Protein AF-A0AAJ4N683-F1 (afdb_monomer_lite)

Radius of gyration: 38.41 Å; chains: 1; bounding box: 66×54×121 Å

Sequence (157 aa):
MTSILTNVSAMTALNTLRRTDTQLTDTSQQMSSGLRVAVASDNAAYWSISTSMRSDVGAMETVTDSLGLAMGIVDTAYAAMETVRQSFLEIRNLATTASDMPQPGMKDAIKPTFSLAVGRLQDRREDTASPGPSEGGDAVGVVRGREHDLPRQERSR

Organism: Agrobacterium tumefaciens (NCBI:txid358)

InterPro domains:
  IPR001029 Flagellin, N-terminal domain [PF00669] (4-100)
  IPR001492 Flagellin [PTHR42792] (3-99)

Secondary structure (DSSP, 8-state):
---SS--HHHHHHHHHHHHHHHHHHHHHHHHHH--S--STTT-HHHHHHHHHHHHHHHHHHHHHHHHHHHHHHHHHHHHHHHHHHHHHHHHHHHHHHHHTSPSSSHHHHHHHHHHHHHHHHHHHHHHTT-----TT-TTS-SSS---S---------

pLDDT: mean 75.38, std 19.82, range [38.53, 97.12]

Structure (mmCIF, N/CA/C/O backbone):
data_AF-A0AAJ4N683-F1
#
_entry.id   AF-A0AAJ4N683-F1
#
loop_
_atom_site.group_PDB
_atom_site.id
_atom_site.type_symbol
_atom_site.label_atom_id
_atom_site.label_alt_id
_atom_site.label_comp_id
_atom_site.label_asym_id
_atom_site.label_entity_id
_atom_site.label_seq_id
_atom_site.pdbx_PDB_ins_code
_atom_site.Cartn_x
_atom_site.Cartn_y
_atom_site.Cartn_z
_atom_site.occupancy
_atom_site.B_iso_or_equiv
_atom_site.auth_seq_id
_atom_site.auth_comp_id
_atom_site.auth_asym_id
_atom_site.auth_atom_id
_atom_site.pdbx_PDB_model_num
ATOM 1 N N . MET A 1 1 ? -32.195 -1.289 51.976 1.00 53.34 1 MET A N 1
ATOM 2 C CA . MET A 1 1 ? -31.436 -2.471 52.438 1.00 53.34 1 MET A CA 1
ATOM 3 C C . MET A 1 1 ? -29.970 -2.086 52.531 1.00 53.34 1 MET A C 1
ATOM 5 O O . MET A 1 1 ? -29.331 -1.913 51.504 1.00 53.34 1 MET A O 1
ATOM 9 N N . THR A 1 2 ? -29.463 -1.882 53.742 1.00 58.03 2 THR A N 1
ATOM 10 C CA . THR A 1 2 ? -28.048 -1.610 54.022 1.00 58.03 2 THR A CA 1
ATOM 11 C C . THR A 1 2 ? -27.491 -2.828 54.749 1.00 58.03 2 THR A C 1
ATOM 13 O O . THR A 1 2 ? -27.763 -3.024 55.929 1.00 58.03 2 THR A O 1
ATOM 16 N N . SER A 1 3 ? -26.788 -3.693 54.020 1.00 64.31 3 SER A N 1
ATOM 17 C CA . SER A 1 3 ? -26.015 -4.794 54.599 1.00 64.31 3 SER A CA 1
ATOM 18 C C . SER A 1 3 ? -24.629 -4.263 54.961 1.00 64.31 3 SER A C 1
ATOM 20 O O . SER A 1 3 ? -23.987 -3.632 54.125 1.00 64.31 3 SER A O 1
ATOM 22 N N . ILE A 1 4 ? -24.155 -4.513 56.186 1.00 70.50 4 ILE A N 1
ATOM 23 C CA . ILE A 1 4 ? -22.794 -4.137 56.627 1.00 70.50 4 ILE A CA 1
ATOM 24 C C . ILE A 1 4 ? -21.728 -4.917 55.839 1.00 70.50 4 ILE A C 1
ATOM 26 O O . ILE A 1 4 ? -20.629 -4.423 55.609 1.00 70.50 4 ILE A O 1
ATOM 30 N N . LEU A 1 5 ? -22.068 -6.128 55.393 1.00 77.06 5 LEU A N 1
ATOM 31 C CA . LEU A 1 5 ? -21.147 -7.054 54.732 1.00 77.06 5 LEU A CA 1
ATOM 32 C C . LEU A 1 5 ? -21.165 -6.933 53.202 1.00 77.06 5 LEU A C 1
ATOM 34 O O . LEU A 1 5 ? -20.249 -7.404 52.537 1.00 77.06 5 LEU A O 1
ATOM 38 N N . THR A 1 6 ? -22.207 -6.334 52.621 1.00 79.62 6 THR A N 1
ATOM 39 C CA . THR A 1 6 ? -22.398 -6.283 51.164 1.00 79.62 6 THR A CA 1
ATOM 40 C C . THR A 1 6 ? -22.775 -4.876 50.734 1.00 79.62 6 THR A C 1
ATOM 42 O O . THR A 1 6 ? -23.917 -4.439 50.881 1.00 79.62 6 THR A O 1
ATOM 45 N N . ASN A 1 7 ? -21.796 -4.164 50.175 1.00 87.19 7 ASN A N 1
ATOM 46 C CA . ASN A 1 7 ? -21.980 -2.807 49.686 1.00 87.19 7 ASN A CA 1
ATOM 47 C C . ASN A 1 7 ? -22.292 -2.803 48.179 1.00 87.19 7 ASN A C 1
ATOM 49 O O . ASN A 1 7 ? -21.402 -2.851 47.329 1.00 87.19 7 ASN A O 1
ATOM 53 N N . VAL A 1 8 ? -23.581 -2.723 47.850 1.00 88.94 8 VAL A N 1
ATOM 54 C CA . VAL A 1 8 ? -24.074 -2.711 46.464 1.00 88.94 8 VAL A CA 1
ATOM 55 C C . VAL A 1 8 ? -23.619 -1.467 45.689 1.00 88.94 8 VAL A C 1
ATOM 57 O O . VAL A 1 8 ? -23.345 -1.571 44.491 1.00 88.94 8 VAL A O 1
ATOM 60 N N . SER A 1 9 ? -23.467 -0.307 46.342 1.00 88.69 9 SER A N 1
ATOM 61 C CA . SER A 1 9 ? -22.973 0.899 45.664 1.00 88.69 9 SER A CA 1
ATOM 62 C C . SER A 1 9 ? -21.493 0.770 45.306 1.00 88.69 9 SER A C 1
ATOM 64 O O . SER A 1 9 ? -21.115 1.101 44.184 1.00 88.69 9 SER A O 1
ATOM 66 N N . ALA A 1 10 ? -20.678 0.185 46.190 1.00 89.94 10 ALA A N 1
ATOM 67 C CA . ALA A 1 10 ? -19.274 -0.112 45.904 1.00 89.94 10 ALA A CA 1
ATOM 68 C C . ALA A 1 10 ? -19.111 -1.151 44.780 1.00 89.94 10 ALA A C 1
ATOM 70 O O . ALA A 1 10 ? -18.274 -0.972 43.899 1.00 89.94 10 ALA A O 1
ATOM 71 N N . MET A 1 11 ? -19.937 -2.204 44.749 1.00 93.25 11 MET A N 1
ATOM 72 C CA . MET A 1 11 ? -19.923 -3.183 43.649 1.00 93.25 11 MET A CA 1
ATOM 73 C C . MET A 1 11 ? -20.324 -2.557 42.308 1.00 93.25 11 MET A C 1
ATOM 75 O O . MET A 1 11 ? -19.728 -2.863 41.276 1.00 93.25 11 MET A O 1
ATOM 79 N N . THR A 1 12 ? -21.301 -1.648 42.318 1.00 94.06 12 THR A N 1
ATOM 80 C CA . THR A 1 12 ? -21.726 -0.914 41.118 1.00 94.06 12 THR A CA 1
ATOM 81 C C . THR A 1 12 ? -20.620 0.019 40.630 1.00 94.06 12 THR A C 1
ATOM 83 O O . THR A 1 12 ? -20.289 0.008 39.448 1.00 94.06 12 THR A O 1
ATOM 86 N N . ALA A 1 13 ? -19.990 0.765 41.542 1.00 94.00 13 ALA A N 1
ATOM 87 C CA . ALA A 1 13 ? -18.853 1.622 41.229 1.00 94.00 13 ALA A CA 1
ATOM 88 C C . ALA A 1 13 ? -17.669 0.822 40.662 1.00 94.00 13 ALA A C 1
ATOM 90 O O . ALA A 1 13 ? -17.073 1.239 39.673 1.00 94.00 13 ALA A O 1
ATOM 91 N N . LEU A 1 14 ? -17.371 -0.356 41.222 1.00 94.81 14 LEU A N 1
ATOM 92 C CA . LEU A 1 14 ? -16.324 -1.243 40.711 1.00 94.81 14 LEU A CA 1
ATOM 93 C C . LEU A 1 14 ? -16.645 -1.772 39.306 1.00 94.81 14 LEU A C 1
ATOM 95 O O . LEU A 1 14 ? -15.752 -1.859 38.468 1.00 94.81 14 LEU A O 1
ATOM 99 N N . ASN A 1 15 ? -17.907 -2.110 39.027 1.00 95.62 15 ASN A N 1
ATOM 100 C CA . ASN A 1 15 ? -18.324 -2.521 37.687 1.00 95.62 15 ASN A CA 1
ATOM 101 C C . ASN A 1 15 ? -18.170 -1.376 36.674 1.00 95.62 15 ASN A C 1
ATOM 103 O O . ASN A 1 15 ? -17.674 -1.592 35.571 1.00 95.62 15 ASN A O 1
ATOM 107 N N . THR A 1 16 ? -18.538 -0.151 37.058 1.00 96.19 16 THR A N 1
ATOM 108 C CA . THR A 1 16 ? 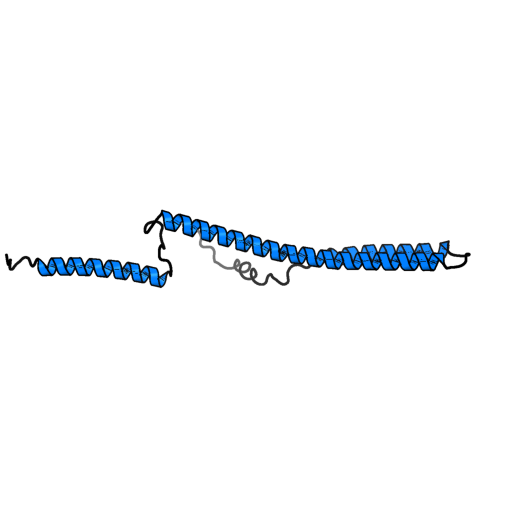-18.309 1.043 36.235 1.00 96.19 16 THR A CA 1
ATOM 109 C C . THR A 1 16 ? -16.820 1.277 36.002 1.00 96.19 16 THR A C 1
ATOM 111 O O . THR A 1 16 ? -16.420 1.454 34.858 1.00 96.19 16 THR A O 1
ATOM 114 N N . LEU A 1 17 ? -15.988 1.202 37.048 1.00 96.38 17 LEU A N 1
ATOM 115 C CA . LEU A 1 17 ? -14.541 1.385 36.934 1.00 96.38 17 LEU A CA 1
ATOM 116 C C . LEU A 1 17 ? -13.917 0.368 35.975 1.00 96.38 17 LEU A C 1
ATOM 118 O O . LEU A 1 17 ? -13.162 0.758 35.093 1.00 96.38 17 LEU A O 1
ATOM 122 N N . ARG A 1 18 ? -14.278 -0.916 36.095 1.00 97.06 18 ARG A N 1
ATOM 123 C CA . ARG A 1 18 ? -13.808 -1.966 35.177 1.00 97.06 18 ARG A CA 1
ATOM 124 C C . ARG A 1 18 ? -14.207 -1.685 33.730 1.00 97.06 18 ARG A C 1
ATOM 126 O O . ARG A 1 18 ? -13.395 -1.880 32.837 1.00 97.06 18 ARG A O 1
ATOM 133 N N . ARG A 1 19 ? -15.428 -1.195 33.488 1.00 97.00 19 ARG A N 1
ATOM 134 C CA . ARG A 1 19 ? -15.871 -0.811 32.135 1.00 97.00 19 ARG A CA 1
ATOM 135 C C . ARG A 1 19 ? -15.083 0.383 31.596 1.00 97.00 19 ARG A C 1
ATOM 137 O O . ARG A 1 19 ? -14.678 0.355 30.437 1.00 97.00 19 ARG A O 1
ATOM 144 N N . THR A 1 20 ? -14.833 1.400 32.418 1.00 96.88 20 THR A N 1
ATOM 145 C CA . THR A 1 20 ? -14.010 2.555 32.026 1.00 96.88 20 THR A CA 1
ATOM 146 C C . THR A 1 20 ? -12.572 2.141 31.719 1.00 96.88 20 THR A C 1
ATOM 148 O O . THR A 1 20 ? -12.017 2.586 30.722 1.00 96.88 20 THR A O 1
ATOM 151 N N . ASP A 1 21 ? -11.990 1.256 32.525 1.00 97.12 21 ASP A N 1
ATOM 152 C CA . ASP A 1 21 ? -10.633 0.735 32.332 1.00 97.12 21 ASP A CA 1
ATOM 153 C C . ASP A 1 21 ? -10.496 -0.044 31.011 1.00 97.12 21 ASP A C 1
ATOM 155 O O . ASP A 1 21 ? -9.566 0.189 30.235 1.00 97.12 21 ASP A O 1
ATOM 159 N N . THR A 1 22 ? -11.492 -0.879 30.679 1.00 95.50 22 THR A N 1
ATOM 160 C CA . THR A 1 22 ? -11.536 -1.557 29.372 1.00 95.50 22 THR A CA 1
ATOM 161 C C . THR A 1 22 ? -11.648 -0.567 28.209 1.00 95.50 22 THR A C 1
ATOM 163 O O . THR A 1 22 ? -10.889 -0.664 27.252 1.00 95.50 22 THR A O 1
ATOM 166 N N . GLN A 1 23 ? -12.510 0.453 28.314 1.00 94.31 23 GLN A N 1
ATOM 167 C CA . GLN A 1 23 ? -12.664 1.470 27.263 1.00 94.31 23 GLN A CA 1
ATOM 168 C C . GLN A 1 23 ? -11.404 2.324 27.077 1.00 94.31 23 GLN A C 1
ATOM 170 O O . GLN A 1 23 ? -11.068 2.706 25.953 1.00 94.31 23 GLN A O 1
ATOM 175 N N . LEU A 1 24 ? -10.700 2.630 28.170 1.00 96.06 24 LEU A N 1
ATOM 176 C CA . LEU A 1 24 ? -9.437 3.358 28.129 1.00 96.06 24 LEU A CA 1
ATOM 177 C C . LEU A 1 24 ? -8.352 2.528 27.438 1.00 96.06 24 LEU A C 1
ATOM 179 O O . LEU A 1 24 ? -7.609 3.064 26.619 1.00 96.06 24 LEU A O 1
ATOM 183 N N . THR A 1 25 ? -8.294 1.228 27.730 1.00 94.06 25 THR A N 1
ATOM 184 C CA . THR A 1 25 ? -7.356 0.298 27.091 1.00 94.06 25 THR A CA 1
ATOM 185 C C . THR A 1 25 ? -7.593 0.225 25.581 1.00 94.06 25 THR A C 1
ATOM 187 O O . THR A 1 25 ? -6.645 0.390 24.813 1.00 94.06 25 THR A O 1
ATOM 190 N N . ASP A 1 26 ? -8.847 0.080 25.143 1.00 91.56 26 ASP A N 1
ATOM 191 C CA . ASP A 1 26 ? -9.202 0.046 23.717 1.00 91.56 26 ASP A CA 1
ATOM 192 C C . ASP A 1 26 ? -8.850 1.367 23.017 1.00 91.56 26 ASP A C 1
ATOM 194 O O . ASP A 1 26 ? -8.245 1.383 21.944 1.00 91.56 26 ASP A O 1
ATOM 198 N N . THR A 1 27 ? -9.165 2.500 23.653 1.00 93.19 27 THR A N 1
ATOM 199 C CA . THR A 1 27 ? -8.840 3.832 23.118 1.00 93.19 27 THR A CA 1
ATOM 200 C C . THR A 1 27 ? -7.328 4.040 23.029 1.00 93.19 27 THR A C 1
ATOM 202 O O . THR A 1 27 ? -6.834 4.573 22.038 1.00 93.19 27 THR A O 1
ATOM 205 N N . SER A 1 28 ? -6.572 3.588 24.032 1.00 93.94 28 SER A N 1
ATOM 206 C CA . SER A 1 28 ? -5.109 3.654 24.033 1.00 93.94 28 SER A CA 1
ATOM 207 C C . SER A 1 28 ? -4.502 2.796 22.918 1.00 93.94 28 SER A C 1
ATOM 209 O O . SER A 1 28 ? -3.585 3.251 22.235 1.00 93.94 28 SER A O 1
ATOM 211 N N . GLN A 1 29 ? -5.052 1.606 22.653 1.00 92.75 29 GLN A N 1
ATOM 212 C CA . GLN A 1 29 ? -4.632 0.763 21.528 1.00 92.75 29 GLN A CA 1
ATOM 213 C C . GLN A 1 29 ? -4.935 1.408 20.171 1.00 92.75 29 GLN A C 1
ATOM 215 O O . GLN A 1 29 ? -4.083 1.397 19.279 1.00 92.75 29 GLN A O 1
ATOM 220 N N . GLN A 1 30 ? -6.110 2.021 20.008 1.00 91.81 30 GLN A N 1
ATOM 221 C CA . GLN A 1 30 ? -6.449 2.765 18.790 1.00 91.81 30 GLN A CA 1
ATOM 222 C C . GLN A 1 30 ? -5.547 3.992 18.612 1.00 91.81 30 GLN A C 1
ATOM 224 O O . GLN A 1 30 ? -5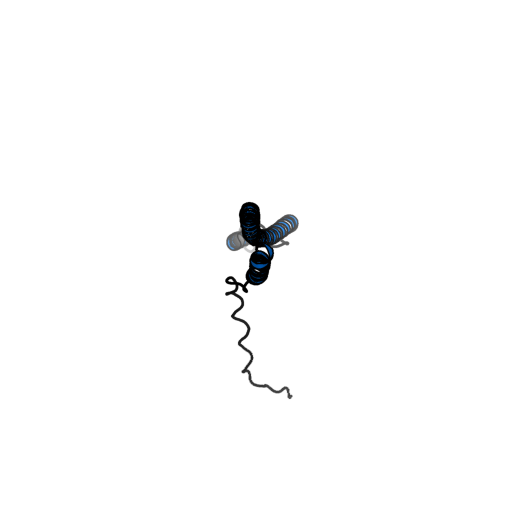.095 4.260 17.503 1.00 91.81 30 GLN A O 1
ATOM 229 N N . MET A 1 31 ? -5.220 4.701 19.696 1.00 94.06 31 MET A N 1
ATOM 230 C CA . MET A 1 31 ? -4.288 5.831 19.668 1.00 94.06 31 MET A CA 1
ATOM 231 C C . MET A 1 31 ? -2.865 5.388 19.302 1.00 94.06 31 MET A C 1
ATOM 233 O O . MET A 1 31 ? -2.211 6.046 18.500 1.00 94.06 31 MET A O 1
ATOM 237 N N . SER A 1 32 ? -2.393 4.265 19.851 1.00 95.12 32 SER A N 1
ATOM 238 C CA . SER A 1 32 ? -1.050 3.743 19.576 1.00 95.12 32 SER A CA 1
ATOM 239 C C . SER A 1 32 ? -0.913 3.161 18.170 1.00 95.12 32 SER A C 1
ATOM 241 O O . SER A 1 32 ? 0.165 3.241 17.590 1.00 95.12 32 SER A O 1
ATOM 243 N N . SER A 1 33 ? -1.965 2.536 17.637 1.00 92.12 33 SER A N 1
ATOM 244 C CA . SER A 1 33 ? -1.947 1.932 16.297 1.00 92.12 33 SER A CA 1
ATOM 245 C C . SER A 1 33 ? -2.376 2.902 15.195 1.00 92.12 33 SER A C 1
ATOM 247 O O . SER A 1 33 ? -2.101 2.656 14.023 1.00 92.12 33 SER A O 1
ATOM 249 N N . GLY A 1 34 ? -3.092 3.973 15.547 1.00 93.06 34 GLY A N 1
ATOM 250 C CA . GLY A 1 34 ? -3.773 4.858 14.601 1.00 93.06 34 GLY A CA 1
ATOM 251 C C . GLY A 1 34 ? -4.949 4.196 13.870 1.00 93.06 34 GLY A C 1
ATOM 252 O O . GLY A 1 34 ? -5.552 4.810 12.989 1.00 93.06 34 GLY A O 1
ATOM 253 N N . LEU A 1 35 ? -5.287 2.946 14.202 1.00 90.12 35 LEU A N 1
ATOM 254 C CA . LEU A 1 35 ? -6.310 2.156 13.528 1.00 90.12 35 LEU A CA 1
ATOM 255 C C . LEU A 1 35 ? -7.532 2.016 14.430 1.00 90.12 35 LEU A C 1
ATOM 257 O O . LEU A 1 35 ? -7.448 1.506 15.541 1.00 90.12 35 LEU A O 1
ATOM 261 N N . ARG A 1 36 ? -8.704 2.393 13.911 1.00 87.88 36 ARG A N 1
ATOM 262 C CA . ARG A 1 36 ? -9.989 2.159 14.595 1.00 87.88 36 ARG A CA 1
ATOM 263 C C . ARG A 1 36 ? -10.341 0.667 14.705 1.00 87.88 36 ARG A C 1
ATOM 265 O O . ARG A 1 36 ? -11.078 0.281 15.601 1.00 87.88 36 ARG A O 1
ATOM 272 N N . VAL A 1 37 ? -9.866 -0.149 13.762 1.00 88.00 37 VAL A N 1
ATOM 273 C CA . VAL A 1 37 ? -10.060 -1.607 13.709 1.00 88.00 37 VAL A CA 1
ATOM 274 C C . VAL A 1 37 ? -8.692 -2.216 13.428 1.00 88.00 37 VAL A C 1
ATOM 276 O O . VAL A 1 37 ? -8.227 -2.186 12.286 1.00 88.00 37 VAL A O 1
ATOM 279 N N . ALA A 1 38 ? -8.024 -2.695 14.475 1.00 85.88 38 ALA A N 1
ATOM 280 C CA . ALA A 1 38 ? -6.670 -3.231 14.362 1.00 85.88 38 ALA A CA 1
ATOM 281 C C . ALA A 1 38 ? -6.701 -4.728 14.031 1.00 85.88 38 ALA A C 1
ATOM 283 O O . ALA A 1 38 ? -5.949 -5.197 13.173 1.00 85.88 38 ALA A O 1
ATOM 284 N N . VAL A 1 39 ? -7.615 -5.468 14.664 1.00 87.56 39 VAL A N 1
ATOM 285 C CA . VAL A 1 39 ? -7.724 -6.924 14.535 1.00 87.56 39 VAL A CA 1
ATOM 286 C C . VAL A 1 39 ? -9.092 -7.349 14.004 1.00 87.56 39 VAL A C 1
ATOM 288 O O . VAL A 1 39 ? -10.094 -6.646 14.136 1.00 87.56 39 VAL A O 1
ATOM 291 N N . ALA A 1 40 ? -9.146 -8.539 13.399 1.00 87.75 40 ALA A N 1
ATOM 292 C CA . ALA A 1 40 ? -10.381 -9.088 12.837 1.00 87.75 40 ALA A CA 1
ATOM 293 C C . ALA A 1 40 ? -11.477 -9.318 13.896 1.00 87.75 40 ALA A C 1
ATOM 295 O O . ALA A 1 40 ? -12.660 -9.318 13.555 1.00 87.75 40 ALA A O 1
ATOM 296 N N . SER A 1 41 ? -11.098 -9.485 15.169 1.00 88.31 41 SER A N 1
ATOM 297 C CA . SER A 1 41 ? -12.036 -9.632 16.287 1.00 88.31 41 SER A CA 1
ATOM 298 C C . SER A 1 41 ? -12.800 -8.351 16.618 1.00 88.31 41 SER A C 1
ATOM 300 O O . SER A 1 41 ? -13.915 -8.453 17.121 1.00 88.31 41 SER A O 1
ATOM 302 N N . ASP A 1 42 ? -12.254 -7.169 16.312 1.00 85.62 42 ASP A N 1
ATOM 303 C CA . ASP A 1 42 ? -12.921 -5.891 16.602 1.00 85.62 42 ASP A CA 1
ATOM 304 C C . ASP A 1 42 ? -14.088 -5.672 15.633 1.00 85.62 42 ASP A C 1
ATOM 306 O O . ASP A 1 42 ? -15.182 -5.256 16.018 1.00 85.62 42 ASP A O 1
ATOM 310 N N . ASN A 1 43 ? -13.856 -5.963 14.347 1.00 87.12 43 ASN A N 1
ATOM 311 C CA . ASN A 1 43 ? -14.883 -5.958 13.314 1.00 87.12 43 ASN A CA 1
ATOM 312 C C . ASN A 1 43 ? -14.411 -6.672 12.036 1.00 87.12 43 ASN A C 1
ATOM 314 O O . ASN A 1 43 ? -13.729 -6.075 11.202 1.00 87.12 43 ASN A O 1
ATOM 318 N N . ALA A 1 44 ? -14.826 -7.923 11.834 1.00 89.62 44 ALA A N 1
ATOM 319 C CA . ALA A 1 44 ? -14.385 -8.727 10.691 1.00 89.62 44 ALA A CA 1
ATOM 320 C C . ALA A 1 44 ? -14.750 -8.118 9.320 1.00 89.62 44 ALA A C 1
ATOM 322 O O . ALA A 1 44 ? -13.977 -8.232 8.366 1.00 89.62 44 ALA A O 1
ATOM 323 N N . ALA A 1 45 ? -15.894 -7.434 9.208 1.00 91.94 45 ALA A N 1
ATOM 324 C CA . ALA A 1 45 ? -16.325 -6.813 7.956 1.00 91.94 45 ALA A CA 1
ATOM 325 C C . ALA A 1 45 ? -15.452 -5.599 7.598 1.00 91.94 45 ALA A C 1
ATOM 327 O O . ALA A 1 45 ? -14.893 -5.535 6.507 1.00 91.94 45 ALA A O 1
ATOM 328 N N . TYR A 1 46 ? -15.256 -4.660 8.529 1.00 90.88 46 TYR A N 1
ATOM 329 C CA . TYR A 1 46 ? -14.383 -3.506 8.273 1.00 90.88 46 TYR A CA 1
ATOM 330 C C . TYR A 1 46 ? -12.909 -3.903 8.167 1.00 90.88 46 TYR A C 1
ATOM 332 O O . TYR A 1 46 ? -12.173 -3.322 7.367 1.00 90.88 46 TYR A O 1
ATOM 340 N N . TRP A 1 47 ? -12.469 -4.903 8.933 1.00 93.88 47 TRP A N 1
ATOM 341 C CA . TRP A 1 47 ? -11.109 -5.418 8.836 1.00 93.88 47 TRP A CA 1
ATOM 342 C C . TRP A 1 47 ? -10.853 -6.048 7.462 1.00 93.88 47 TRP A C 1
ATOM 344 O O . TRP A 1 47 ? -9.881 -5.684 6.813 1.00 93.88 47 TRP A O 1
ATOM 354 N N . SER A 1 48 ? -11.745 -6.908 6.958 1.00 92.75 48 SER A N 1
ATOM 355 C CA . SER A 1 48 ? -11.575 -7.536 5.635 1.00 92.75 48 SER A CA 1
ATOM 356 C C . SER A 1 48 ? -11.576 -6.522 4.488 1.00 92.75 48 SER A C 1
ATOM 358 O O . SER A 1 48 ? -10.695 -6.586 3.632 1.00 92.75 48 SER A O 1
ATOM 360 N N . ILE A 1 49 ? -12.483 -5.537 4.504 1.00 90.19 49 ILE A N 1
ATOM 361 C CA . ILE A 1 49 ? -12.508 -4.463 3.497 1.00 90.19 49 ILE A CA 1
ATOM 362 C C . ILE A 1 49 ? -11.225 -3.628 3.568 1.00 90.19 49 ILE A C 1
ATOM 364 O O . ILE A 1 49 ? -10.567 -3.428 2.553 1.00 90.19 49 ILE A O 1
ATOM 368 N N . SER A 1 50 ? -10.822 -3.171 4.760 1.00 92.00 50 SER A N 1
ATOM 369 C CA . SER A 1 50 ? -9.610 -2.349 4.912 1.00 92.00 50 SER A CA 1
ATOM 370 C C . SER A 1 50 ? -8.323 -3.106 4.575 1.00 92.00 50 SER A C 1
ATOM 372 O O . SER A 1 50 ? -7.373 -2.515 4.064 1.00 92.00 50 SER A O 1
ATOM 374 N N . THR A 1 51 ? -8.277 -4.413 4.829 1.00 92.50 51 THR A N 1
ATOM 375 C CA . THR A 1 51 ? -7.164 -5.280 4.432 1.00 92.50 51 THR A CA 1
ATOM 376 C C . THR A 1 51 ? -7.128 -5.488 2.922 1.00 92.50 51 THR A C 1
ATOM 378 O O . THR A 1 51 ? -6.053 -5.345 2.344 1.00 92.50 51 THR A O 1
ATOM 381 N N . SER A 1 52 ? -8.275 -5.722 2.270 1.00 94.44 52 SER A N 1
ATOM 382 C CA . SER A 1 52 ? -8.352 -5.761 0.80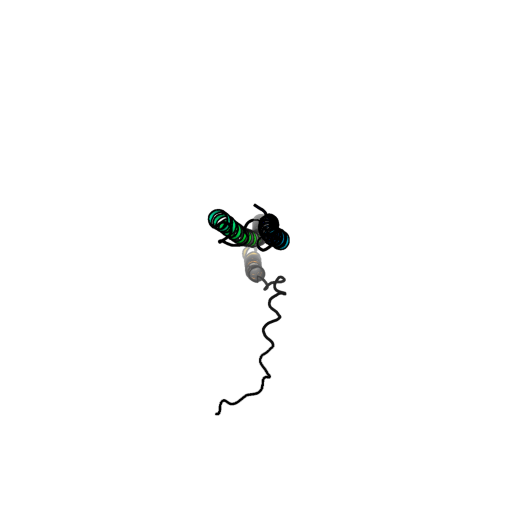2 1.00 94.44 52 SER A CA 1
ATOM 383 C C . SER A 1 52 ? -7.877 -4.441 0.202 1.00 94.44 52 SER A C 1
ATOM 385 O O . SER A 1 52 ? -6.981 -4.443 -0.628 1.00 94.44 52 SER A O 1
ATOM 387 N N . MET A 1 53 ? -8.373 -3.306 0.706 1.00 94.25 53 MET A N 1
ATOM 388 C CA . MET A 1 53 ? -7.956 -1.985 0.230 1.00 94.25 53 MET A CA 1
ATOM 389 C C . MET A 1 53 ? -6.453 -1.738 0.415 1.00 94.25 53 MET A C 1
ATOM 391 O O . MET A 1 53 ? -5.817 -1.185 -0.474 1.00 94.25 53 MET A O 1
ATOM 395 N N . ARG A 1 54 ? -5.850 -2.155 1.540 1.00 92.56 54 ARG A N 1
ATOM 396 C CA . ARG A 1 54 ? -4.387 -2.075 1.726 1.00 92.56 54 ARG A CA 1
ATOM 397 C C . ARG A 1 54 ? -3.629 -2.945 0.727 1.00 92.56 54 ARG A C 1
ATOM 399 O O . ARG A 1 54 ? -2.601 -2.508 0.220 1.00 92.56 54 ARG A O 1
ATOM 406 N N . SER A 1 55 ? -4.130 -4.147 0.445 1.00 95.38 55 SER A N 1
ATOM 407 C CA . SER A 1 55 ? -3.557 -5.024 -0.580 1.00 95.38 55 SER A CA 1
ATOM 408 C C . SER A 1 55 ? -3.639 -4.384 -1.966 1.00 95.38 55 SER A C 1
ATOM 410 O O . SER A 1 55 ? -2.655 -4.397 -2.701 1.00 95.38 55 SER A O 1
ATOM 412 N N . ASP A 1 56 ? -4.780 -3.780 -2.301 1.00 95.31 56 ASP A N 1
ATOM 413 C CA . ASP A 1 56 ? -4.988 -3.090 -3.574 1.00 95.31 56 ASP A CA 1
ATOM 414 C C . ASP A 1 56 ? -4.038 -1.893 -3.713 1.00 95.31 56 ASP A C 1
ATOM 416 O O . ASP A 1 56 ? -3.427 -1.712 -4.763 1.00 95.31 56 ASP A O 1
ATOM 420 N N . VAL A 1 57 ? -3.835 -1.114 -2.644 1.00 95.25 57 VAL A N 1
ATOM 421 C CA . VAL A 1 57 ? -2.865 -0.005 -2.628 1.00 95.25 57 VAL A CA 1
ATOM 422 C C . VAL A 1 57 ? -1.437 -0.504 -2.872 1.00 95.25 57 VAL A C 1
ATOM 424 O O . VAL A 1 57 ? -0.747 0.066 -3.714 1.00 95.25 57 VAL A O 1
ATOM 427 N N . GLY A 1 58 ? -1.002 -1.586 -2.217 1.00 94.81 58 GLY A N 1
ATOM 428 C CA . GLY A 1 58 ? 0.333 -2.157 -2.455 1.00 94.81 58 GLY A CA 1
ATOM 429 C C . GLY A 1 58 ? 0.513 -2.703 -3.879 1.00 94.81 58 GLY A C 1
ATOM 430 O O . GLY A 1 58 ? 1.573 -2.551 -4.492 1.00 94.81 58 GLY A O 1
ATOM 431 N N . ALA A 1 59 ? -0.542 -3.285 -4.457 1.00 95.06 59 ALA A N 1
ATOM 432 C CA . ALA A 1 59 ? -0.534 -3.700 -5.857 1.00 95.06 59 ALA A CA 1
ATOM 433 C C . ALA A 1 59 ? -0.428 -2.492 -6.807 1.00 95.06 59 ALA A C 1
ATOM 435 O O . ALA A 1 59 ? 0.348 -2.528 -7.760 1.00 95.06 59 ALA A O 1
ATOM 436 N N . MET A 1 60 ? -1.156 -1.404 -6.536 1.00 95.44 60 MET A N 1
ATOM 437 C CA . MET A 1 60 ? -1.084 -0.165 -7.321 1.00 95.44 60 MET A CA 1
ATOM 438 C C . MET A 1 60 ? 0.283 0.520 -7.226 1.00 95.44 60 MET A C 1
ATOM 440 O O . MET A 1 60 ? 0.753 1.067 -8.223 1.00 95.44 60 MET A O 1
ATOM 444 N N . GLU A 1 61 ? 0.949 0.466 -6.073 1.00 95.38 61 GLU A N 1
ATOM 445 C CA . GLU A 1 61 ? 2.323 0.958 -5.913 1.00 95.38 61 GLU A CA 1
ATOM 446 C C . GLU A 1 61 ? 3.290 0.187 -6.821 1.00 95.38 61 GLU A C 1
ATOM 448 O O . GLU A 1 61 ? 4.043 0.791 -7.583 1.00 95.38 61 GLU A O 1
ATOM 453 N N . THR A 1 62 ? 3.173 -1.144 -6.846 1.00 94.75 62 THR A N 1
ATOM 454 C CA . THR A 1 62 ? 3.969 -2.007 -7.735 1.00 94.75 62 THR A CA 1
ATOM 455 C C . THR A 1 62 ? 3.707 -1.701 -9.215 1.00 94.75 62 THR A C 1
ATOM 457 O O . THR A 1 62 ? 4.633 -1.626 -10.021 1.00 94.75 62 THR A O 1
ATOM 460 N N . VAL A 1 63 ? 2.442 -1.487 -9.594 1.00 94.00 63 VAL A N 1
ATOM 461 C CA . VAL A 1 63 ? 2.086 -1.073 -10.961 1.00 94.00 63 VAL A CA 1
ATOM 462 C C . VAL A 1 63 ? 2.698 0.289 -11.288 1.00 94.00 63 VAL A C 1
ATOM 464 O O . VAL A 1 63 ? 3.236 0.468 -12.378 1.00 94.00 63 VAL A O 1
ATOM 467 N N . THR A 1 64 ? 2.668 1.233 -10.351 1.00 94.62 64 THR A N 1
ATOM 468 C CA . THR A 1 64 ? 3.238 2.573 -10.540 1.00 94.62 64 THR A CA 1
ATOM 469 C C . THR A 1 64 ? 4.751 2.519 -10.750 1.00 94.62 64 THR A C 1
ATOM 471 O O . THR A 1 64 ? 5.253 3.171 -11.663 1.00 94.62 64 THR A O 1
ATOM 474 N N . ASP A 1 65 ? 5.466 1.696 -9.984 1.00 93.56 65 ASP A N 1
ATOM 475 C CA . ASP A 1 65 ? 6.903 1.462 -10.174 1.00 93.56 65 ASP A CA 1
ATOM 476 C C . ASP A 1 65 ? 7.198 0.854 -11.558 1.00 93.56 65 ASP A C 1
ATOM 478 O O . ASP A 1 65 ? 8.031 1.358 -12.315 1.00 93.56 65 ASP A O 1
ATOM 482 N N . SER A 1 66 ? 6.416 -0.153 -11.968 1.00 92.88 66 SER A N 1
ATOM 483 C CA . SER A 1 66 ? 6.551 -0.758 -13.300 1.00 92.88 66 SER A CA 1
ATOM 484 C C . SER A 1 66 ? 6.282 0.231 -14.443 1.00 92.88 66 SER A C 1
ATOM 486 O O . SER A 1 66 ? 6.954 0.179 -15.474 1.00 92.88 66 SER A O 1
ATOM 488 N N . LEU A 1 67 ? 5.345 1.169 -14.258 1.00 93.50 67 LEU A N 1
ATOM 489 C CA . LEU A 1 67 ? 5.090 2.256 -15.203 1.00 93.50 67 LEU A CA 1
ATOM 490 C C . LEU A 1 67 ? 6.254 3.251 -15.235 1.00 93.50 67 LEU A C 1
ATOM 492 O O . LEU A 1 67 ? 6.624 3.695 -16.318 1.00 93.50 67 LEU A O 1
ATOM 496 N N . GLY A 1 68 ? 6.859 3.565 -14.087 1.00 92.94 68 GLY A N 1
ATOM 497 C CA . GLY A 1 68 ? 8.079 4.372 -14.000 1.00 92.94 68 GLY A CA 1
ATOM 498 C C . GLY A 1 68 ? 9.223 3.778 -14.822 1.00 92.94 68 GLY A C 1
ATOM 499 O O . GLY A 1 68 ? 9.814 4.461 -15.661 1.00 92.94 68 GLY A O 1
ATOM 500 N N . LEU A 1 69 ? 9.468 2.477 -14.657 1.00 92.38 69 LEU A N 1
ATOM 501 C CA . LEU A 1 69 ? 10.454 1.745 -15.449 1.00 92.38 69 LEU A CA 1
ATOM 502 C C . LEU A 1 69 ? 10.099 1.736 -16.944 1.00 92.38 69 LEU A C 1
ATOM 504 O O . LEU A 1 69 ? 10.960 1.990 -17.788 1.00 92.38 69 LEU A O 1
ATOM 508 N N . ALA A 1 70 ? 8.835 1.471 -17.284 1.00 91.00 70 ALA A N 1
ATOM 509 C CA . ALA A 1 70 ? 8.372 1.456 -18.668 1.00 91.00 70 ALA A CA 1
ATOM 510 C C . ALA A 1 70 ? 8.536 2.822 -19.350 1.00 91.00 70 ALA A C 1
ATOM 512 O O . ALA A 1 70 ? 8.946 2.869 -20.508 1.00 91.00 70 ALA A O 1
ATOM 513 N N . MET A 1 71 ? 8.278 3.927 -18.643 1.00 91.69 71 MET A N 1
ATOM 514 C CA . MET A 1 71 ? 8.528 5.276 -19.159 1.00 91.69 71 MET A CA 1
ATOM 515 C C . MET A 1 71 ? 10.010 5.483 -19.487 1.00 91.69 71 MET A C 1
ATOM 517 O O . MET A 1 71 ? 10.318 5.931 -20.586 1.00 91.69 71 MET A O 1
ATOM 521 N N . GLY A 1 72 ? 10.931 5.052 -18.618 1.00 89.56 72 GLY A N 1
ATOM 522 C CA . GLY A 1 72 ? 12.368 5.114 -18.910 1.00 89.56 72 GLY A CA 1
ATOM 523 C C . GLY A 1 72 ? 12.776 4.288 -20.140 1.00 89.56 72 GLY A C 1
ATOM 524 O O . GLY A 1 72 ? 13.586 4.727 -20.960 1.00 89.56 72 GLY A O 1
ATOM 525 N N . ILE A 1 73 ? 12.177 3.108 -20.331 1.00 87.94 73 ILE A N 1
ATOM 526 C CA . ILE A 1 73 ? 12.388 2.295 -21.541 1.00 87.94 73 ILE A CA 1
ATOM 527 C C . ILE A 1 73 ? 11.853 3.015 -22.790 1.00 87.94 73 ILE A C 1
ATOM 529 O O . ILE A 1 73 ? 12.495 3.003 -23.838 1.00 87.94 73 ILE A O 1
ATOM 533 N N . VAL A 1 74 ? 10.694 3.668 -22.701 1.00 92.12 74 VAL A N 1
ATOM 534 C CA . VAL A 1 74 ? 10.132 4.431 -23.825 1.00 92.12 74 VAL A CA 1
ATOM 535 C C . VAL A 1 74 ? 10.994 5.652 -24.154 1.00 92.12 74 VAL A C 1
ATOM 537 O O . VAL A 1 74 ? 11.253 5.896 -25.332 1.00 92.12 74 VAL A O 1
ATOM 540 N N . ASP A 1 75 ? 11.502 6.372 -23.154 1.00 90.06 75 ASP A N 1
ATOM 541 C CA . ASP A 1 75 ? 12.386 7.526 -23.355 1.00 90.06 75 ASP A CA 1
ATOM 542 C C . ASP A 1 75 ? 13.705 7.123 -24.027 1.00 90.06 75 ASP A C 1
ATOM 544 O O . ASP A 1 75 ? 14.149 7.763 -24.985 1.00 90.06 75 ASP A O 1
ATOM 548 N N . THR A 1 76 ? 14.314 6.019 -23.584 1.00 88.75 76 THR A N 1
ATOM 549 C CA . THR A 1 76 ? 15.527 5.480 -24.224 1.00 88.75 76 THR A CA 1
ATOM 550 C C . THR A 1 76 ? 15.258 5.009 -25.653 1.00 88.75 76 THR A C 1
ATOM 552 O O . THR A 1 76 ? 16.045 5.306 -26.555 1.00 88.75 76 THR A O 1
ATOM 555 N N . ALA A 1 77 ? 14.121 4.355 -25.906 1.00 89.12 77 ALA A N 1
ATOM 556 C CA . ALA A 1 77 ? 13.707 3.986 -27.257 1.00 89.12 77 ALA A CA 1
ATOM 557 C C . ALA A 1 77 ? 13.484 5.221 -28.147 1.00 89.12 77 ALA A C 1
ATOM 559 O O . ALA A 1 77 ? 13.876 5.219 -29.315 1.00 89.12 77 ALA A O 1
ATOM 560 N N . TYR A 1 78 ? 12.907 6.296 -27.605 1.00 91.50 78 TYR A N 1
ATOM 561 C CA . TYR A 1 78 ? 12.713 7.550 -28.328 1.00 91.50 78 TYR A CA 1
ATOM 562 C C . TYR A 1 78 ? 14.050 8.212 -28.683 1.00 91.50 78 TYR A C 1
ATOM 564 O O . TYR A 1 78 ? 14.261 8.604 -29.833 1.00 91.50 78 TYR A O 1
ATOM 572 N N . ALA A 1 79 ? 14.992 8.259 -27.737 1.00 90.50 79 ALA A N 1
ATOM 573 C CA . ALA A 1 79 ? 16.348 8.738 -27.988 1.00 90.50 79 ALA A CA 1
ATOM 574 C C . ALA A 1 79 ? 17.049 7.909 -29.080 1.00 90.50 79 ALA A C 1
ATOM 576 O O . ALA A 1 79 ? 17.638 8.472 -30.004 1.00 90.50 79 ALA A O 1
ATOM 577 N N . ALA A 1 80 ? 16.926 6.579 -29.042 1.00 86.62 80 ALA A N 1
ATOM 578 C CA . ALA A 1 80 ? 17.466 5.704 -30.079 1.00 86.62 80 ALA A CA 1
ATOM 579 C C . ALA A 1 80 ? 16.831 5.980 -31.456 1.00 86.62 80 ALA A C 1
ATOM 581 O O . ALA A 1 80 ? 17.543 6.098 -32.456 1.00 86.62 80 ALA A O 1
ATOM 582 N N . MET A 1 81 ? 15.510 6.158 -31.527 1.00 91.06 81 MET A N 1
ATOM 583 C CA . MET A 1 81 ? 14.807 6.490 -32.774 1.00 91.06 81 MET A CA 1
ATOM 584 C C . MET A 1 81 ? 15.243 7.838 -33.359 1.00 91.06 81 MET A C 1
ATOM 586 O O . MET A 1 81 ? 15.375 7.960 -34.579 1.00 91.06 81 MET A O 1
ATOM 590 N N . GLU A 1 82 ? 15.539 8.827 -32.515 1.00 91.38 82 GLU A N 1
ATOM 591 C CA . GLU A 1 82 ? 16.101 10.103 -32.962 1.00 91.38 82 GLU A CA 1
ATOM 592 C C . GLU A 1 82 ? 17.474 9.906 -33.626 1.00 91.38 82 GLU A C 1
ATOM 594 O O . GLU A 1 82 ? 17.732 10.478 -34.686 1.00 91.38 82 GLU A O 1
ATOM 599 N N . THR A 1 83 ? 18.330 9.022 -33.098 1.00 88.44 83 THR A N 1
ATOM 600 C CA . THR A 1 83 ? 19.614 8.709 -33.757 1.00 88.44 83 THR A CA 1
ATOM 601 C C . THR A 1 83 ? 19.426 8.061 -35.130 1.00 88.44 83 THR A C 1
ATOM 603 O O . THR A 1 83 ? 20.079 8.457 -36.096 1.00 88.44 83 THR A O 1
ATOM 606 N N . VAL A 1 84 ? 18.479 7.125 -35.252 1.00 88.00 84 VAL A N 1
ATOM 607 C CA . VAL A 1 84 ? 18.147 6.466 -36.524 1.00 88.00 84 VAL A CA 1
ATOM 608 C C . VAL A 1 84 ? 17.637 7.487 -37.542 1.00 88.00 84 VAL A C 1
ATOM 610 O O . VAL A 1 84 ? 18.043 7.466 -38.707 1.00 88.00 84 VAL A O 1
ATOM 613 N N . ARG A 1 85 ? 16.789 8.428 -37.108 1.00 91.06 85 ARG A N 1
ATOM 614 C CA . ARG A 1 85 ? 16.289 9.525 -37.946 1.00 91.06 85 ARG A CA 1
ATOM 615 C C . ARG A 1 85 ? 17.433 10.377 -38.497 1.00 91.06 85 ARG A C 1
ATOM 617 O O . ARG A 1 85 ? 17.431 10.696 -39.687 1.00 91.06 85 ARG A O 1
ATOM 624 N N . GLN A 1 86 ? 18.412 10.720 -37.662 1.00 91.25 86 GLN A N 1
ATOM 625 C CA . GLN A 1 86 ? 19.583 11.490 -38.088 1.00 91.25 86 GLN A CA 1
ATOM 626 C C . GLN A 1 86 ? 20.417 10.730 -39.125 1.00 91.25 86 GLN A C 1
ATOM 628 O O . GLN A 1 86 ? 20.796 11.305 -40.144 1.00 91.25 86 GLN A O 1
ATOM 633 N N . SER A 1 87 ? 20.620 9.423 -38.943 1.00 85.38 87 SER A N 1
ATOM 634 C CA . SER A 1 87 ? 21.307 8.596 -39.941 1.00 85.38 87 SER A CA 1
ATOM 635 C C . SER A 1 87 ? 20.572 8.540 -41.284 1.00 85.38 87 SER A C 1
ATOM 637 O O . SER A 1 87 ? 21.205 8.610 -42.336 1.00 85.38 87 SER A O 1
ATOM 639 N N . PHE A 1 88 ? 19.237 8.469 -41.285 1.00 87.25 88 PHE A N 1
ATOM 640 C CA . PHE A 1 88 ? 18.462 8.544 -42.528 1.00 87.25 88 PHE A CA 1
ATOM 641 C C . PHE A 1 88 ? 18.583 9.906 -43.223 1.00 87.25 88 PHE A C 1
ATOM 643 O O . PHE A 1 88 ? 18.647 9.956 -44.454 1.00 87.25 88 PHE A O 1
ATOM 650 N N . LEU A 1 89 ? 18.644 11.007 -42.465 1.00 91.00 89 LEU A N 1
ATOM 651 C CA . LEU A 1 89 ? 18.910 12.333 -43.030 1.00 91.00 89 LEU A CA 1
ATOM 652 C C . LEU A 1 89 ? 20.308 12.420 -43.648 1.00 91.00 89 LEU A C 1
ATOM 654 O O . LEU A 1 89 ? 20.449 12.961 -44.744 1.00 91.00 89 LEU A O 1
ATOM 658 N N . GLU A 1 90 ? 21.320 11.855 -42.991 1.00 85.81 90 GLU A N 1
ATOM 659 C CA . GLU A 1 90 ? 22.683 11.789 -43.523 1.00 85.81 90 GLU A CA 1
ATOM 660 C C . GLU A 1 90 ? 22.720 11.005 -44.845 1.00 85.81 90 GLU A C 1
ATOM 662 O O . GLU A 1 90 ? 23.199 11.526 -45.851 1.00 85.81 90 GLU A O 1
ATOM 667 N N . ILE A 1 91 ? 22.116 9.810 -44.893 1.00 83.69 91 ILE A N 1
ATOM 668 C CA . ILE A 1 91 ? 22.022 8.999 -46.120 1.00 83.69 91 ILE A CA 1
ATOM 669 C C . ILE A 1 91 ? 21.317 9.771 -47.239 1.00 83.69 91 ILE A C 1
ATOM 671 O O . ILE A 1 91 ? 21.793 9.773 -48.376 1.00 83.69 91 ILE A O 1
ATOM 675 N N . ARG A 1 92 ? 20.200 10.445 -46.934 1.00 81.62 92 ARG A N 1
ATOM 676 C CA . ARG A 1 92 ? 19.479 11.269 -47.911 1.00 81.62 92 ARG A CA 1
ATOM 677 C C . ARG A 1 92 ? 20.375 12.374 -48.471 1.00 81.62 92 ARG A C 1
ATOM 679 O O . ARG A 1 92 ? 20.417 12.537 -49.685 1.00 81.62 92 ARG A O 1
ATOM 686 N N . ASN A 1 93 ? 21.093 13.095 -47.612 1.00 84.19 93 ASN A N 1
ATOM 687 C CA . ASN A 1 93 ? 21.981 14.183 -48.022 1.00 84.19 93 ASN A CA 1
ATOM 688 C C . ASN A 1 93 ? 23.161 13.679 -48.867 1.00 84.19 93 ASN A C 1
ATOM 690 O O . ASN A 1 93 ? 23.514 14.311 -49.864 1.00 84.19 93 ASN A O 1
ATOM 694 N N . LEU A 1 94 ? 23.753 12.527 -48.524 1.00 80.00 94 LEU A N 1
ATOM 695 C CA . LEU A 1 94 ? 24.768 11.896 -49.373 1.00 80.00 94 LEU A CA 1
ATOM 696 C C . LEU A 1 94 ? 24.184 11.497 -50.732 1.00 80.00 94 LEU A C 1
ATOM 698 O O . LEU A 1 94 ? 24.815 11.747 -51.756 1.00 80.00 94 LEU A O 1
ATOM 702 N N . ALA A 1 95 ? 22.985 10.910 -50.762 1.00 77.19 95 ALA A N 1
ATOM 703 C CA . ALA A 1 95 ? 22.340 10.484 -52.001 1.00 77.19 95 ALA A CA 1
ATOM 704 C C . ALA A 1 95 ? 22.008 11.666 -52.927 1.00 77.19 95 ALA A C 1
ATOM 706 O O . ALA A 1 95 ? 22.237 11.575 -54.133 1.00 77.19 95 ALA A O 1
ATOM 707 N N . THR A 1 96 ? 21.521 12.789 -52.387 1.00 79.75 96 THR A N 1
ATOM 708 C CA . THR A 1 96 ? 21.281 14.008 -53.177 1.00 79.75 96 THR A CA 1
ATOM 709 C C . THR A 1 96 ? 22.588 14.622 -53.666 1.00 79.75 96 THR A C 1
ATOM 711 O O . THR A 1 96 ? 22.698 14.939 -54.843 1.00 79.75 96 THR A O 1
ATOM 714 N N . THR A 1 97 ? 23.616 14.695 -52.814 1.00 74.50 97 THR A N 1
ATOM 715 C CA . THR A 1 97 ? 24.937 15.219 -53.208 1.00 74.50 97 THR A CA 1
ATOM 716 C C . THR A 1 97 ? 25.572 14.371 -54.310 1.00 74.50 97 THR A C 1
ATOM 718 O O . THR A 1 97 ? 26.137 14.904 -55.257 1.00 74.50 97 THR A O 1
ATOM 721 N N . ALA A 1 98 ? 25.451 13.045 -54.224 1.00 68.31 98 ALA A N 1
ATOM 722 C CA . ALA A 1 98 ? 25.928 12.139 -55.260 1.00 68.31 98 ALA A CA 1
ATOM 723 C C . ALA A 1 98 ? 25.132 12.304 -56.569 1.00 68.31 98 ALA A C 1
ATOM 725 O O . ALA A 1 98 ? 25.711 12.240 -57.650 1.00 68.31 98 ALA A O 1
ATOM 726 N N . SER A 1 99 ? 23.822 12.554 -56.483 1.00 67.31 99 SER A N 1
ATOM 727 C CA . SER A 1 99 ? 22.967 12.782 -57.659 1.00 67.31 99 SER A CA 1
ATOM 728 C C . SER A 1 99 ? 23.315 14.076 -58.411 1.00 67.31 99 SER A C 1
ATOM 730 O O . SER A 1 99 ? 23.128 14.126 -59.623 1.00 67.31 99 SER A O 1
ATOM 732 N N . ASP A 1 100 ? 23.876 15.073 -57.719 1.00 64.94 100 ASP A N 1
ATOM 733 C CA . ASP A 1 100 ? 24.318 16.348 -58.301 1.00 64.94 100 ASP A CA 1
ATOM 734 C C . ASP A 1 100 ? 25.777 16.331 -58.824 1.00 64.94 100 ASP A C 1
ATOM 736 O O . ASP A 1 100 ? 26.227 17.313 -59.420 1.00 64.94 100 ASP A O 1
ATOM 740 N N . MET A 1 101 ? 26.543 15.239 -58.654 1.00 57.62 101 MET A N 1
ATOM 741 C CA . MET A 1 101 ? 27.923 15.141 -59.163 1.00 57.62 101 MET A CA 1
ATOM 742 C C . MET A 1 101 ? 27.975 14.678 -60.640 1.00 57.62 101 MET A C 1
ATOM 744 O O . MET A 1 101 ? 27.468 13.601 -60.968 1.00 57.62 101 MET A O 1
ATOM 748 N N . PRO A 1 102 ? 28.640 15.421 -61.552 1.00 55.75 102 PRO A N 1
ATOM 749 C CA . PRO A 1 102 ? 28.779 15.019 -62.951 1.00 55.75 102 PRO A CA 1
ATOM 750 C C . PRO A 1 102 ? 29.753 13.830 -63.092 1.00 55.75 102 PRO A C 1
ATOM 752 O O . PRO A 1 102 ? 30.886 13.866 -62.618 1.00 55.75 102 PRO A O 1
ATOM 755 N N . GLN A 1 103 ? 29.289 12.754 -63.740 1.00 59.28 103 GLN A N 1
ATOM 756 C CA . GLN A 1 103 ? 29.989 11.471 -63.942 1.00 59.28 103 GLN A CA 1
ATOM 757 C C . GLN A 1 103 ? 31.270 11.660 -64.784 1.00 59.28 103 GLN A C 1
ATOM 759 O O . GLN A 1 103 ? 31.156 12.138 -65.914 1.00 59.28 103 GLN A O 1
ATOM 764 N N . PRO A 1 104 ? 32.475 11.284 -64.296 1.00 51.97 104 PRO A N 1
ATOM 765 C CA . PRO A 1 104 ? 32.877 9.870 -64.231 1.00 51.97 104 PRO A CA 1
ATOM 766 C C . PRO A 1 104 ? 33.764 9.522 -63.003 1.00 51.97 104 PRO A C 1
ATOM 768 O O . PRO A 1 104 ? 34.765 10.173 -62.735 1.00 51.97 104 PRO A O 1
ATOM 771 N N . GLY A 1 105 ? 33.427 8.461 -62.256 1.00 55.56 105 GLY A N 1
ATOM 772 C CA . GLY A 1 105 ? 34.188 8.007 -61.061 1.00 55.56 105 GLY A CA 1
ATOM 773 C C . GLY A 1 105 ? 33.321 7.620 -59.851 1.00 55.56 105 GLY A C 1
ATOM 774 O O . GLY A 1 105 ? 33.787 7.001 -58.898 1.00 55.56 105 GLY A O 1
ATOM 775 N N . MET A 1 106 ? 32.020 7.907 -59.946 1.00 54.91 106 MET A N 1
ATOM 776 C CA . MET A 1 106 ? 30.934 7.629 -58.993 1.00 54.91 106 MET A CA 1
ATOM 777 C C . MET A 1 106 ? 30.990 6.254 -58.292 1.00 54.91 106 MET A C 1
ATOM 779 O O . MET A 1 106 ? 30.584 6.108 -57.145 1.00 54.91 106 MET A O 1
ATOM 783 N N . LYS A 1 107 ? 31.483 5.216 -58.972 1.00 52.69 107 LYS A N 1
ATOM 784 C CA . LYS A 1 107 ? 31.402 3.822 -58.506 1.00 52.69 107 LYS A CA 1
ATOM 785 C C . LYS A 1 107 ? 32.514 3.443 -57.522 1.00 52.69 107 LYS A C 1
ATOM 787 O O . LYS A 1 107 ? 32.285 2.566 -56.689 1.00 52.69 107 LYS A O 1
ATOM 792 N N . ASP A 1 108 ? 33.663 4.113 -57.595 1.00 57.72 108 ASP A N 1
ATOM 793 C CA . ASP A 1 108 ? 34.846 3.792 -56.786 1.00 57.72 108 ASP A CA 1
ATOM 794 C C . ASP A 1 108 ? 34.878 4.583 -55.471 1.00 57.72 108 ASP A C 1
ATOM 796 O O . ASP A 1 108 ? 35.359 4.076 -54.462 1.00 57.72 108 ASP A O 1
ATOM 800 N N . ALA A 1 109 ? 34.272 5.777 -55.442 1.00 58.41 109 ALA A N 1
ATOM 801 C CA . ALA A 1 109 ? 34.137 6.578 -54.224 1.00 58.41 109 ALA A CA 1
ATOM 802 C C . ALA A 1 109 ? 32.941 6.155 -53.350 1.00 58.41 109 ALA A C 1
ATOM 804 O O . ALA A 1 109 ? 33.041 6.170 -52.129 1.00 58.41 109 ALA A O 1
ATOM 805 N N . ILE A 1 110 ? 31.815 5.732 -53.939 1.00 60.69 110 ILE A N 1
ATOM 806 C CA . ILE A 1 110 ? 30.577 5.487 -53.173 1.00 60.69 110 ILE A CA 1
ATOM 807 C C . ILE A 1 110 ? 30.598 4.164 -52.398 1.00 60.69 110 ILE A C 1
ATOM 809 O O . ILE A 1 110 ? 30.105 4.103 -51.272 1.00 60.69 110 ILE A O 1
ATOM 813 N N . LYS A 1 111 ? 31.178 3.096 -52.958 1.00 58.47 111 LYS A N 1
ATOM 814 C CA . LYS A 1 111 ? 31.244 1.780 -52.294 1.00 58.47 111 LYS A CA 1
ATOM 815 C C . LYS A 1 111 ? 31.948 1.803 -50.925 1.00 58.47 111 LYS A C 1
ATOM 817 O O . LYS A 1 111 ? 31.383 1.242 -49.978 1.00 58.47 111 LYS A O 1
ATOM 822 N N . PRO A 1 112 ? 33.133 2.429 -50.771 1.00 68.00 112 PRO A N 1
ATOM 823 C CA . PRO A 1 112 ? 33.802 2.490 -49.474 1.00 68.00 112 PRO A CA 1
ATOM 824 C C . PRO A 1 112 ? 33.062 3.394 -48.482 1.00 68.00 112 PRO A C 1
ATOM 826 O O . PRO A 1 112 ? 32.927 3.021 -47.320 1.00 68.00 112 PRO A O 1
ATOM 829 N N . THR A 1 113 ? 32.507 4.530 -48.917 1.00 61.34 113 THR A N 1
ATOM 830 C CA . THR A 1 113 ? 31.776 5.448 -48.024 1.00 61.34 113 THR A CA 1
ATOM 831 C C . THR A 1 113 ? 30.460 4.850 -47.535 1.00 61.34 113 THR A C 1
ATOM 833 O O . THR A 1 113 ? 30.112 5.005 -46.367 1.00 61.34 113 THR A O 1
ATOM 836 N N . PHE A 1 114 ? 29.755 4.105 -48.390 1.00 63.66 114 PHE A N 1
ATOM 837 C CA . PHE A 1 114 ? 28.544 3.391 -47.994 1.00 63.66 114 PHE A CA 1
ATOM 838 C C . PHE A 1 114 ? 28.854 2.254 -47.016 1.00 63.66 114 PHE A C 1
ATOM 840 O O . PHE A 1 114 ? 28.182 2.126 -45.999 1.00 63.66 114 PHE A O 1
ATOM 847 N N . SER A 1 115 ? 29.913 1.475 -47.262 1.00 65.44 115 SER A N 1
ATOM 848 C CA . SER A 1 115 ? 30.336 0.415 -46.333 1.00 65.44 115 SER A CA 1
ATOM 849 C C . SER A 1 115 ? 30.776 0.986 -44.981 1.00 65.44 115 SER A C 1
ATOM 851 O O . SER A 1 115 ? 30.452 0.421 -43.942 1.00 65.44 115 SER A O 1
ATOM 853 N N . LEU A 1 116 ? 31.442 2.144 -44.977 1.00 68.31 116 LEU A N 1
ATOM 854 C CA . LEU A 1 116 ? 31.824 2.853 -43.756 1.00 68.31 116 LEU A CA 1
ATOM 855 C C . LEU A 1 116 ? 30.605 3.398 -42.995 1.00 68.31 116 LEU A C 1
ATOM 857 O O . LEU A 1 116 ? 30.569 3.328 -41.770 1.00 68.31 116 LEU A O 1
ATOM 861 N N . ALA A 1 117 ? 29.593 3.908 -43.700 1.00 60.84 117 ALA A N 1
ATOM 862 C CA . ALA A 1 117 ? 28.338 4.337 -43.087 1.00 60.84 117 ALA A CA 1
ATOM 863 C C . ALA A 1 117 ? 27.562 3.149 -42.492 1.00 60.84 117 ALA A C 1
ATOM 865 O O . ALA A 1 117 ? 27.086 3.232 -41.364 1.00 60.84 117 ALA A O 1
ATOM 866 N N . VAL A 1 118 ? 27.499 2.019 -43.204 1.00 69.12 118 VAL A N 1
ATOM 867 C CA . VAL A 1 118 ? 26.885 0.779 -42.702 1.00 69.12 118 VAL A CA 1
ATOM 868 C C . VAL A 1 118 ? 27.648 0.228 -41.491 1.00 69.12 118 VAL A C 1
ATOM 870 O O . VAL A 1 118 ? 27.012 -0.163 -40.518 1.00 69.12 118 VAL A O 1
ATOM 873 N N . GLY A 1 119 ? 28.984 0.276 -41.494 1.00 68.94 119 GLY A N 1
ATOM 874 C CA . GLY A 1 119 ? 29.811 -0.125 -40.350 1.00 68.94 119 GLY A CA 1
ATOM 875 C C . GLY A 1 119 ? 29.588 0.754 -39.116 1.00 68.94 119 GLY A C 1
ATOM 876 O O . GLY A 1 119 ? 29.359 0.240 -38.028 1.00 68.94 119 GLY A O 1
ATOM 877 N N . ARG A 1 120 ? 29.514 2.082 -39.281 1.00 65.25 120 ARG A N 1
ATOM 878 C CA . ARG A 1 120 ? 29.176 3.004 -38.177 1.00 65.25 120 ARG A CA 1
ATOM 879 C C . ARG A 1 120 ? 27.760 2.799 -37.634 1.00 65.25 120 ARG A C 1
ATOM 881 O O . ARG A 1 120 ? 27.512 3.096 -36.469 1.00 65.25 120 ARG A O 1
ATOM 888 N N . LEU A 1 121 ? 26.828 2.328 -38.464 1.00 59.62 121 LEU A N 1
ATOM 889 C CA . LEU A 1 121 ? 25.478 1.954 -38.033 1.00 59.62 121 LEU A CA 1
ATOM 890 C C . LEU A 1 121 ? 25.451 0.616 -37.288 1.00 59.62 121 LEU A C 1
ATOM 892 O O . LEU A 1 121 ? 24.551 0.403 -36.479 1.00 59.62 121 LEU A O 1
ATOM 896 N N . GLN A 1 122 ? 26.410 -0.273 -37.549 1.00 60.62 122 GLN A N 1
ATOM 897 C CA . GLN A 1 122 ? 26.566 -1.543 -36.842 1.00 60.62 122 GLN A CA 1
ATOM 898 C C . GLN A 1 122 ? 27.255 -1.344 -35.482 1.00 60.62 122 GLN A C 1
ATOM 900 O O . GLN A 1 122 ? 26.687 -1.780 -34.487 1.00 60.62 122 GLN A O 1
ATOM 905 N N . ASP A 1 123 ? 28.342 -0.567 -35.405 1.00 63.12 123 ASP A N 1
ATOM 906 C CA . ASP A 1 123 ? 28.999 -0.210 -34.129 1.00 63.12 123 ASP A CA 1
ATOM 907 C C . ASP A 1 123 ? 28.053 0.550 -33.184 1.00 63.12 123 ASP A C 1
ATOM 909 O O . ASP A 1 123 ? 27.997 0.305 -31.982 1.00 63.12 123 ASP A O 1
ATOM 913 N N . ARG A 1 124 ? 27.232 1.462 -33.722 1.00 59.00 124 ARG A N 1
ATOM 914 C CA . ARG A 1 124 ? 26.298 2.251 -32.903 1.00 59.00 124 ARG A CA 1
ATOM 915 C C . ARG A 1 124 ? 25.129 1.424 -32.354 1.00 59.00 124 ARG A C 1
ATOM 917 O O . ARG A 1 124 ? 24.509 1.843 -31.382 1.00 59.00 124 ARG A O 1
ATOM 924 N N . ARG A 1 125 ? 24.827 0.255 -32.941 1.00 55.78 125 ARG A N 1
ATOM 925 C CA . ARG A 1 125 ? 23.855 -0.697 -32.372 1.00 55.78 125 ARG A CA 1
ATOM 926 C C . ARG A 1 125 ? 24.410 -1.420 -31.145 1.00 55.78 125 ARG A C 1
ATOM 928 O O . ARG A 1 125 ? 23.620 -1.742 -30.260 1.00 55.78 125 ARG A O 1
ATOM 935 N N . GLU A 1 126 ? 25.722 -1.643 -31.067 1.00 51.25 126 GLU A N 1
ATOM 936 C CA . GLU A 1 126 ? 26.358 -2.282 -29.905 1.00 51.25 126 GLU A CA 1
ATOM 937 C C . GLU A 1 126 ? 26.379 -1.352 -28.684 1.00 51.25 126 GLU A C 1
ATOM 939 O O . GLU A 1 126 ? 26.107 -1.802 -27.573 1.00 51.25 126 GLU A O 1
ATOM 944 N N . ASP A 1 127 ? 26.545 -0.043 -28.891 1.00 54.25 127 ASP A N 1
ATOM 945 C CA . ASP A 1 127 ? 26.533 0.958 -27.811 1.00 54.25 127 ASP A CA 1
ATOM 946 C C . ASP A 1 127 ? 25.135 1.134 -27.175 1.00 54.25 127 ASP A C 1
ATOM 948 O O . ASP A 1 127 ? 24.997 1.396 -25.983 1.00 54.25 127 ASP A O 1
ATOM 952 N N . THR A 1 128 ? 24.064 0.918 -27.949 1.00 54.47 128 THR A N 1
ATOM 953 C CA . THR A 1 128 ? 22.674 0.981 -27.450 1.00 54.47 128 THR A CA 1
ATOM 954 C C . THR A 1 128 ? 22.175 -0.317 -26.803 1.00 54.47 128 THR A C 1
ATOM 956 O O . THR A 1 128 ? 21.079 -0.335 -26.247 1.00 54.47 128 THR A O 1
ATOM 959 N N . ALA A 1 129 ? 22.947 -1.409 -26.886 1.00 46.84 129 ALA A N 1
ATOM 960 C CA . ALA A 1 129 ? 22.577 -2.732 -26.372 1.00 46.84 129 ALA A CA 1
ATOM 961 C C . ALA A 1 129 ? 23.181 -3.054 -24.995 1.00 46.84 129 ALA A C 1
ATOM 963 O O . ALA A 1 129 ? 22.932 -4.139 -24.469 1.00 46.84 129 ALA A O 1
ATOM 964 N N . SER A 1 130 ? 23.942 -2.132 -24.400 1.00 41.50 130 SER A N 1
ATOM 965 C CA . SER A 1 130 ? 24.428 -2.264 -23.029 1.00 41.50 130 SER A CA 1
ATOM 966 C C . SER A 1 130 ? 23.560 -1.422 -22.090 1.00 41.50 130 SER A C 1
ATOM 968 O O . SER A 1 130 ? 23.876 -0.258 -21.832 1.00 41.50 130 SER A O 1
ATOM 970 N N . PRO A 1 131 ? 22.448 -1.959 -21.550 1.00 47.09 131 PRO A N 1
ATOM 971 C CA . PRO A 1 131 ? 21.938 -1.430 -20.304 1.00 47.09 131 PRO A CA 1
ATOM 972 C C . PRO A 1 131 ? 23.001 -1.767 -19.255 1.00 47.09 131 PRO A C 1
ATOM 974 O O . PRO A 1 131 ? 23.132 -2.915 -18.825 1.00 47.09 131 PRO A O 1
ATOM 977 N N . GLY A 1 132 ? 23.820 -0.779 -18.893 1.00 40.28 132 GLY A N 1
ATOM 978 C CA . GLY A 1 132 ? 24.713 -0.903 -17.750 1.00 40.28 132 GLY A CA 1
ATOM 979 C C . GLY A 1 132 ? 23.911 -1.374 -16.530 1.00 40.28 132 GLY A C 1
ATOM 980 O O . GLY A 1 132 ? 22.773 -0.928 -16.338 1.00 40.28 132 GLY A O 1
ATOM 981 N N . PRO A 1 133 ? 24.445 -2.294 -15.711 1.00 49.12 133 PRO A N 1
ATOM 982 C CA . PRO A 1 133 ? 23.766 -2.681 -14.493 1.00 49.12 133 PRO A CA 1
ATOM 983 C C . PRO A 1 133 ? 23.760 -1.476 -13.544 1.00 49.12 133 PRO A C 1
ATOM 985 O O . PRO A 1 133 ? 24.789 -1.093 -13.001 1.00 49.12 133 PRO A O 1
ATOM 988 N N . SER A 1 134 ? 22.573 -0.899 -13.360 1.00 47.34 134 SER A N 1
ATOM 989 C CA . SER A 1 134 ? 22.084 -0.333 -12.098 1.00 47.34 134 SER A CA 1
ATOM 990 C C . SER A 1 134 ? 23.024 0.602 -11.309 1.00 47.34 134 SER A C 1
ATOM 992 O O . SER A 1 134 ? 23.671 0.164 -10.360 1.00 47.34 134 SER A O 1
ATOM 994 N N . GLU A 1 135 ? 22.924 1.917 -11.526 1.00 42.03 135 GLU A N 1
ATOM 995 C CA . GLU A 1 135 ? 23.155 2.922 -10.462 1.00 42.03 135 GLU A CA 1
ATOM 996 C C . GLU A 1 135 ? 21.879 3.126 -9.616 1.00 42.03 135 GLU A C 1
ATOM 998 O O . GLU A 1 135 ? 21.382 4.229 -9.416 1.00 42.03 135 GLU A O 1
ATOM 1003 N N . GLY A 1 136 ? 21.314 2.022 -9.124 1.00 40.25 136 GLY A N 1
ATOM 1004 C CA . GLY A 1 136 ? 20.141 2.030 -8.239 1.00 40.25 136 GLY A CA 1
ATOM 1005 C C . GLY A 1 136 ? 20.105 0.863 -7.253 1.00 40.25 136 GLY A C 1
ATOM 1006 O O . GLY A 1 136 ? 19.049 0.527 -6.732 1.00 40.25 136 GLY A O 1
ATOM 1007 N N . GLY A 1 137 ? 21.245 0.204 -7.027 1.00 38.53 137 GLY A N 1
ATOM 1008 C CA . GLY A 1 137 ? 21.336 -1.059 -6.295 1.00 38.53 137 GLY A CA 1
ATOM 1009 C C . GLY A 1 137 ? 22.160 -1.010 -5.012 1.00 38.53 137 GLY A C 1
ATOM 1010 O O . GLY A 1 137 ? 22.765 -2.020 -4.676 1.00 38.53 137 GLY A O 1
ATOM 1011 N N . ASP A 1 138 ? 22.194 0.105 -4.279 1.00 44.75 138 ASP A N 1
ATOM 1012 C CA . ASP A 1 138 ? 22.942 0.205 -3.011 1.00 44.75 138 ASP A CA 1
ATOM 1013 C C . ASP A 1 138 ? 22.102 -0.201 -1.777 1.00 44.75 138 ASP A C 1
ATOM 1015 O O . ASP A 1 138 ? 22.125 0.433 -0.725 1.00 44.75 138 ASP A O 1
ATOM 1019 N N . ALA A 1 139 ? 21.325 -1.287 -1.899 1.00 46.75 139 ALA A N 1
ATOM 1020 C CA . ALA A 1 139 ? 20.544 -1.847 -0.785 1.00 46.75 139 ALA A CA 1
ATOM 1021 C C . ALA A 1 139 ? 20.562 -3.385 -0.670 1.00 46.75 139 ALA A C 1
ATOM 1023 O O . ALA A 1 139 ? 19.858 -3.943 0.170 1.00 46.75 139 ALA A O 1
ATOM 1024 N N . VAL A 1 140 ? 21.395 -4.102 -1.437 1.00 44.56 140 VAL A N 1
ATOM 1025 C CA . VAL A 1 140 ? 21.576 -5.567 -1.279 1.00 44.56 140 VAL A CA 1
ATOM 1026 C C . VAL A 1 140 ? 23.065 -5.929 -1.164 1.00 44.56 140 VAL A C 1
ATOM 1028 O O . VAL A 1 140 ? 23.554 -6.896 -1.738 1.00 44.56 140 VAL A O 1
ATOM 1031 N N . GLY A 1 141 ? 23.805 -5.125 -0.395 1.00 39.12 141 GLY A N 1
ATOM 1032 C CA . GLY A 1 141 ? 25.237 -5.297 -0.117 1.00 39.12 141 GLY A CA 1
ATOM 1033 C C . GLY A 1 141 ? 25.591 -5.763 1.304 1.00 39.12 141 GLY A C 1
ATOM 1034 O O . GLY A 1 141 ? 26.762 -5.725 1.661 1.00 39.12 141 GLY A O 1
ATOM 1035 N N . VAL A 1 142 ? 24.630 -6.192 2.141 1.00 47.50 142 VAL A N 1
ATOM 1036 C CA . VAL A 1 142 ? 24.893 -6.473 3.580 1.00 47.50 142 VAL A CA 1
ATOM 1037 C C . VAL A 1 142 ? 24.707 -7.943 4.011 1.00 47.50 142 VAL A C 1
ATOM 1039 O O . VAL A 1 142 ? 25.014 -8.286 5.148 1.00 47.50 142 VAL A O 1
ATOM 1042 N N . VAL A 1 143 ? 24.311 -8.880 3.137 1.00 47.50 143 VAL A N 1
ATOM 1043 C CA . VAL A 1 143 ? 24.100 -10.294 3.557 1.00 47.50 143 VAL A CA 1
ATOM 1044 C C . VAL A 1 143 ? 24.833 -11.311 2.679 1.00 47.50 143 VAL A C 1
ATOM 1046 O O . VAL A 1 143 ? 24.291 -12.342 2.292 1.00 47.50 143 VAL A O 1
ATOM 1049 N N . ARG A 1 144 ? 26.109 -11.058 2.370 1.00 43.84 144 ARG A N 1
ATOM 1050 C CA . ARG A 1 144 ? 26.991 -12.102 1.815 1.00 43.84 144 ARG A CA 1
ATOM 1051 C C . ARG A 1 144 ? 28.421 -12.001 2.341 1.00 43.84 144 ARG A C 1
ATOM 1053 O O . ARG A 1 144 ? 29.383 -11.933 1.588 1.00 43.84 144 ARG A O 1
ATOM 1060 N N . GLY A 1 145 ? 28.532 -11.973 3.666 1.00 38.72 145 GLY A N 1
ATOM 1061 C CA . GLY A 1 145 ? 29.808 -11.896 4.372 1.00 38.72 145 GLY A CA 1
ATOM 1062 C C . GLY A 1 145 ? 29.695 -12.237 5.856 1.00 38.72 145 GLY A C 1
ATOM 1063 O O . GLY A 1 145 ? 30.138 -11.456 6.686 1.00 38.72 145 GLY A O 1
ATOM 1064 N N . ARG A 1 146 ? 29.068 -13.369 6.207 1.00 44.53 146 ARG A N 1
ATOM 1065 C CA . ARG A 1 146 ? 29.217 -14.015 7.527 1.00 44.53 146 ARG A CA 1
ATOM 1066 C C . ARG A 1 146 ? 29.013 -15.527 7.434 1.00 44.53 146 ARG A C 1
ATOM 1068 O O . ARG A 1 146 ? 28.063 -16.051 7.991 1.00 44.53 146 ARG A O 1
ATOM 1075 N N . GLU A 1 147 ? 29.920 -16.225 6.765 1.00 42.94 147 GLU A N 1
ATOM 1076 C CA . GLU A 1 147 ? 30.118 -17.661 6.998 1.00 42.94 147 GLU A CA 1
ATOM 1077 C C . GLU A 1 147 ? 31.605 -17.996 6.854 1.00 42.94 147 GLU A C 1
ATOM 1079 O O . GLU A 1 147 ? 32.023 -18.558 5.851 1.00 42.94 147 GLU A O 1
ATOM 1084 N N . HIS A 1 148 ? 32.414 -17.610 7.847 1.00 45.94 148 HIS A N 1
ATOM 1085 C CA . HIS A 1 148 ? 33.633 -18.352 8.186 1.00 45.94 148 HIS A CA 1
ATOM 1086 C C . HIS A 1 148 ? 34.149 -17.976 9.588 1.00 45.94 148 HIS A C 1
ATOM 1088 O O . HIS A 1 148 ? 35.158 -17.298 9.709 1.00 45.94 148 HIS A O 1
ATOM 1094 N N . ASP A 1 149 ? 33.406 -18.340 10.639 1.00 46.22 149 ASP A N 1
ATOM 1095 C CA . ASP A 1 149 ? 33.973 -18.838 11.910 1.00 46.22 149 ASP A CA 1
ATOM 1096 C C . ASP A 1 149 ? 32.871 -19.011 12.962 1.00 46.22 149 ASP A C 1
ATOM 1098 O O . ASP A 1 149 ? 32.494 -18.076 13.666 1.00 46.22 149 ASP A O 1
ATOM 1102 N N . LEU A 1 150 ? 32.368 -20.240 13.097 1.00 47.50 150 LEU A N 1
ATOM 1103 C CA . LEU A 1 150 ? 31.805 -20.728 14.354 1.00 47.50 150 LEU A CA 1
ATOM 1104 C C . LEU A 1 150 ? 32.305 -22.165 14.583 1.00 47.50 150 LEU A C 1
ATOM 1106 O O . LEU A 1 150 ? 32.289 -22.975 13.651 1.00 47.50 150 LEU A O 1
ATOM 1110 N N . PRO A 1 151 ? 32.784 -22.490 15.796 1.00 43.69 151 PRO A N 1
ATOM 1111 C CA . PRO A 1 151 ? 33.443 -23.755 16.076 1.00 43.69 151 PRO A CA 1
ATOM 1112 C C . PRO A 1 151 ? 32.452 -24.922 16.070 1.00 43.69 151 PRO A C 1
ATOM 1114 O O . PRO A 1 151 ? 31.346 -24.840 16.605 1.00 43.69 151 PRO A O 1
ATOM 1117 N N . ARG A 1 152 ? 32.905 -26.042 15.497 1.00 44.62 152 ARG A N 1
ATOM 1118 C CA . ARG A 1 152 ? 32.271 -27.360 15.589 1.00 44.62 152 ARG A CA 1
ATOM 1119 C C . ARG A 1 152 ? 32.012 -27.712 17.061 1.00 44.62 152 ARG A C 1
ATOM 1121 O O . ARG A 1 152 ? 32.960 -27.989 17.788 1.00 44.62 152 ARG A O 1
ATOM 1128 N N . GLN A 1 153 ? 30.748 -27.759 17.477 1.00 44.47 153 GLN A N 1
ATOM 1129 C CA . GLN A 1 153 ? 30.337 -28.579 18.616 1.00 44.47 153 GLN A CA 1
ATOM 1130 C C . GLN A 1 153 ? 29.821 -29.914 18.090 1.00 44.47 153 GLN A C 1
ATOM 1132 O O . GLN A 1 153 ? 28.820 -29.997 17.376 1.00 44.47 153 GLN A O 1
ATOM 1137 N N . GLU A 1 154 ? 30.583 -30.949 18.416 1.00 39.72 154 GLU A N 1
ATOM 1138 C CA . GLU A 1 154 ? 30.246 -32.348 18.234 1.00 39.72 154 GLU A CA 1
ATOM 1139 C C . GLU A 1 154 ? 28.913 -32.677 18.912 1.00 39.72 154 GLU A C 1
ATOM 1141 O O . GLU A 1 154 ? 28.681 -32.371 20.080 1.00 39.72 154 GLU A O 1
ATOM 1146 N N . ARG A 1 155 ? 28.057 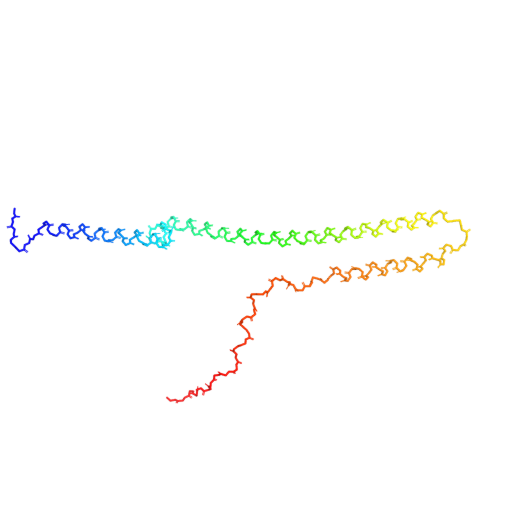-33.393 18.182 1.00 42.34 155 ARG A N 1
ATOM 1147 C CA . ARG A 1 155 ? 27.098 -34.298 18.808 1.00 42.34 155 ARG A CA 1
ATOM 1148 C C . ARG A 1 155 ? 27.881 -35.483 19.366 1.00 42.34 155 ARG A C 1
ATOM 1150 O O . ARG A 1 155 ? 28.389 -36.287 18.587 1.00 42.34 155 ARG A O 1
ATOM 1157 N N . SER A 1 156 ? 27.906 -35.648 20.684 1.00 43.75 156 SER A N 1
ATOM 1158 C CA . SER A 1 156 ? 27.960 -36.979 21.289 1.00 43.75 156 SER A CA 1
ATOM 1159 C C . SER A 1 156 ? 27.5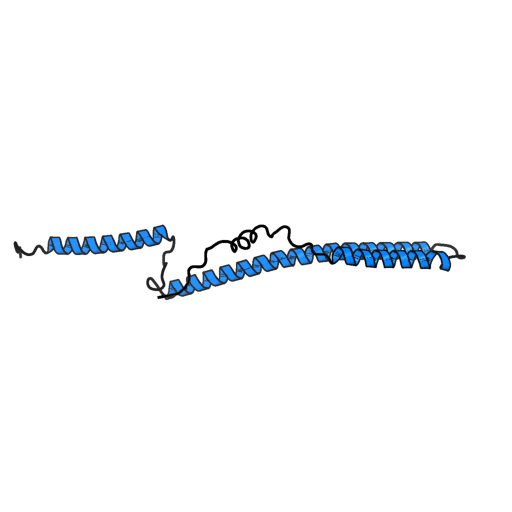89 -36.935 22.771 1.00 43.75 156 SER A C 1
ATOM 1161 O O . SER A 1 156 ? 28.323 -36.355 23.562 1.00 43.75 156 SER A O 1
ATOM 1163 N N . ARG A 1 157 ? 26.519 -37.679 23.088 1.00 44.41 157 ARG A N 1
ATOM 1164 C CA 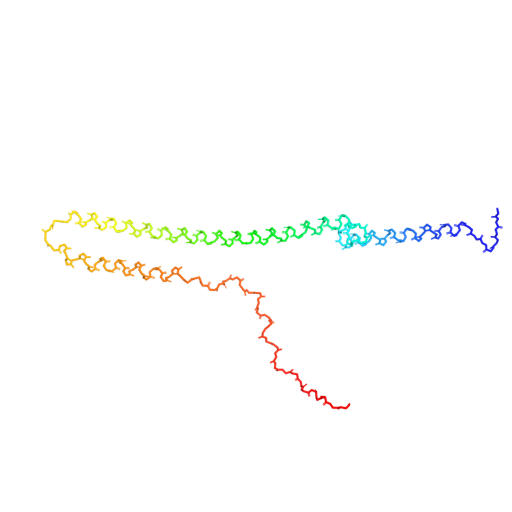. ARG A 1 157 ? 26.043 -38.136 24.409 1.00 44.41 157 ARG A CA 1
ATOM 1165 C C . ARG A 1 157 ? 25.199 -37.171 25.234 1.00 44.41 157 ARG A C 1
ATOM 1167 O O . ARG A 1 157 ? 25.684 -36.085 25.597 1.00 44.41 157 ARG A O 1
#

Foldseek 3Di:
DDDPVDDPVVVVVVVVVVVVVVVVVLVVVCVVVVDNQDDCVVPVVVVVVVVVVVVVVVVVVVVVVVVVVVVVVVVLVVVVVVVVVVLVVVVVVVVVVLVPDDDDPSPVVVVVVVVVSVVVVVVVVVVSPDPDPDPPPPPPPPPDPPPDDDDDDDDDD